Protein AF-A0A1M3N361-F1 (afdb_monomer_lite)

Sequence (65 aa):
MGVCDGKCENGYADCDGISETGCETDTRVDNRNCGSCGNACAPNQVCSAGECLVAPCDSEGPLAK

Foldseek 3Di:
DDDDPLDDPQQFHDQPPDVVCHRVGRLQFDQCAQLHHRNHADVQFTRHSSDTHRNPPPDDDDPPD

Radius of gyration: 15.29 Å; chains: 1; bounding box: 40×18×50 Å

pLDDT: mean 73.23, std 13.72, range [41.53, 89.06]

Structure (mmCIF, N/CA/C/O backbone):
data_AF-A0A1M3N361-F1
#
_entry.id   AF-A0A1M3N361-F1
#
loop_
_atom_site.group_PDB
_atom_site.id
_atom_site.type_symbol
_atom_site.label_atom_id
_atom_site.label_alt_id
_atom_site.label_comp_id
_atom_site.label_asym_id
_atom_site.label_entity_id
_atom_site.label_seq_id
_atom_site.pdbx_PDB_ins_code
_atom_site.Cartn_x
_atom_site.Cartn_y
_atom_site.Cartn_z
_atom_site.occupancy
_atom_site.B_iso_or_equiv
_atom_si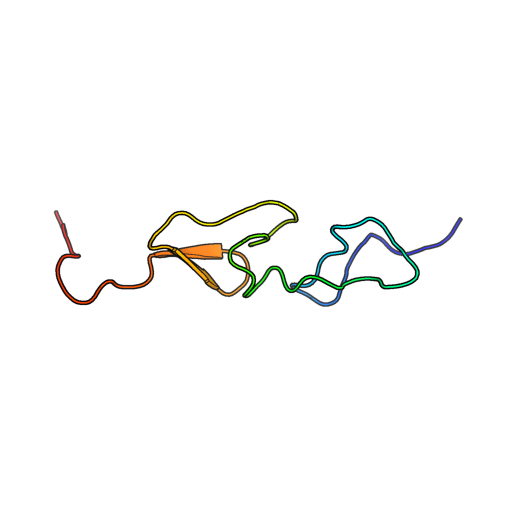te.auth_seq_id
_atom_site.auth_comp_id
_atom_site.auth_asym_id
_atom_site.auth_atom_id
_atom_site.pdbx_PDB_model_num
ATOM 1 N N . MET A 1 1 ? 9.629 -3.385 -28.849 1.00 41.53 1 MET A N 1
ATOM 2 C CA . MET A 1 1 ? 9.656 -2.769 -27.509 1.00 41.53 1 MET A CA 1
ATOM 3 C C . MET A 1 1 ? 8.674 -3.554 -26.650 1.00 41.53 1 MET A C 1
ATOM 5 O O . MET A 1 1 ? 7.521 -3.172 -26.542 1.00 41.53 1 MET A O 1
ATOM 9 N N . GLY A 1 2 ? 9.085 -4.742 -26.195 1.00 53.78 2 GLY A N 1
ATOM 10 C CA . GLY A 1 2 ? 8.427 -5.410 -25.066 1.00 53.78 2 GLY A CA 1
ATOM 11 C C . GLY A 1 2 ? 9.031 -4.812 -23.795 1.00 53.78 2 GLY A C 1
ATOM 12 O O . GLY A 1 2 ? 10.162 -4.345 -23.853 1.00 53.78 2 GLY A O 1
ATOM 13 N N . VAL A 1 3 ? 8.350 -4.764 -22.660 1.00 49.09 3 VAL A N 1
ATOM 14 C CA . VAL A 1 3 ? 7.649 -5.905 -22.075 1.00 49.09 3 VAL A CA 1
ATOM 15 C C . VAL A 1 3 ? 6.571 -5.393 -21.113 1.00 49.09 3 VAL A C 1
ATOM 17 O O . VAL A 1 3 ? 6.790 -4.396 -20.440 1.00 49.09 3 VAL A O 1
ATOM 20 N N . CYS A 1 4 ? 5.424 -6.075 -21.129 1.00 45.31 4 CYS A N 1
ATOM 21 C CA . CYS A 1 4 ? 4.330 -6.097 -20.154 1.00 45.31 4 CYS A CA 1
ATOM 22 C C . CYS A 1 4 ? 4.121 -4.843 -19.287 1.00 45.31 4 CYS A C 1
ATOM 24 O O . CYS A 1 4 ? 4.826 -4.633 -18.307 1.00 45.31 4 CYS A O 1
ATOM 26 N N . ASP A 1 5 ? 3.063 -4.089 -19.616 1.00 48.84 5 ASP A N 1
ATOM 27 C CA . ASP A 1 5 ? 2.135 -3.461 -18.658 1.00 48.84 5 ASP A CA 1
ATOM 28 C C . ASP A 1 5 ? 2.342 -4.079 -17.267 1.00 48.84 5 ASP A C 1
ATOM 30 O O . ASP A 1 5 ? 2.035 -5.260 -17.122 1.00 48.84 5 ASP A O 1
ATOM 34 N N . GLY A 1 6 ? 2.987 -3.350 -16.343 1.00 51.09 6 GLY A N 1
ATOM 35 C CA . GLY A 1 6 ? 3.587 -3.826 -15.084 1.00 51.09 6 GLY A CA 1
ATOM 36 C C . GLY A 1 6 ? 2.608 -4.500 -14.122 1.00 51.09 6 GLY A C 1
ATOM 37 O O . GLY A 1 6 ? 2.341 -4.016 -13.028 1.00 51.09 6 GLY A O 1
ATOM 38 N N . LYS A 1 7 ? 2.047 -5.622 -14.552 1.00 58.00 7 LYS A N 1
ATOM 39 C CA . LYS A 1 7 ? 1.111 -6.472 -13.844 1.00 58.00 7 LYS A CA 1
ATOM 40 C C . LYS A 1 7 ? 1.906 -7.652 -13.351 1.00 58.00 7 LYS A C 1
ATOM 42 O O . LYS A 1 7 ? 1.857 -8.754 -13.891 1.00 58.00 7 LYS A O 1
ATOM 47 N N . CYS A 1 8 ? 2.652 -7.378 -12.301 1.00 65.69 8 CYS A N 1
ATOM 48 C CA . CYS A 1 8 ? 2.857 -8.364 -11.268 1.00 65.69 8 CYS A CA 1
ATOM 49 C C . CYS A 1 8 ? 1.575 -9.168 -11.004 1.00 65.69 8 CYS A C 1
ATOM 51 O O . CYS A 1 8 ? 0.469 -8.648 -11.198 1.00 65.69 8 CYS A O 1
ATOM 53 N N . GLU A 1 9 ? 1.711 -10.439 -10.597 1.00 66.38 9 GLU A N 1
ATOM 54 C CA . GLU A 1 9 ? 0.553 -11.237 -10.172 1.00 66.38 9 GLU A CA 1
ATOM 55 C C . GLU A 1 9 ? -0.327 -10.394 -9.248 1.00 66.38 9 GLU A C 1
ATOM 57 O O . GLU A 1 9 ? 0.204 -9.625 -8.451 1.00 66.38 9 GLU A O 1
ATOM 62 N N . ASN A 1 10 ? -1.655 -10.483 -9.392 1.00 67.62 10 ASN A N 1
ATOM 63 C CA . ASN A 1 10 ? -2.590 -9.587 -8.705 1.00 67.62 10 ASN A CA 1
ATOM 64 C C . ASN A 1 10 ? -2.227 -9.428 -7.221 1.00 67.62 10 ASN A C 1
ATOM 66 O O . ASN A 1 10 ? -2.441 -10.348 -6.421 1.00 67.62 10 ASN A O 1
ATOM 70 N N . GLY A 1 11 ? -1.703 -8.247 -6.879 1.00 69.62 11 GLY A N 1
ATOM 71 C CA . GLY A 1 11 ? -1.267 -7.918 -5.530 1.00 69.62 11 GLY A CA 1
ATOM 72 C C . GLY A 1 11 ? 0.227 -7.986 -5.237 1.00 69.62 11 GLY A C 1
ATOM 73 O O . GLY A 1 11 ? 0.594 -7.845 -4.081 1.00 69.62 11 GLY A O 1
ATOM 74 N N . TYR A 1 12 ? 1.081 -8.179 -6.235 1.00 78.50 12 TYR A N 1
ATOM 75 C CA . TYR A 1 12 ? 2.506 -7.905 -6.109 1.00 78.50 12 TYR A CA 1
ATOM 76 C C . TYR A 1 12 ? 2.866 -6.609 -6.839 1.00 78.50 12 TYR A C 1
ATOM 78 O O . TYR A 1 12 ? 2.139 -6.171 -7.732 1.00 78.50 12 TYR A O 1
ATOM 86 N N . ALA A 1 13 ? 3.975 -5.984 -6.463 1.00 77.44 13 ALA A N 1
ATOM 87 C CA . ALA A 1 13 ? 4.539 -4.835 -7.153 1.00 77.44 13 ALA A CA 1
ATOM 88 C C . ALA A 1 13 ? 6.070 -4.897 -7.147 1.00 77.44 13 ALA A C 1
ATOM 90 O O . ALA A 1 13 ? 6.683 -5.406 -6.208 1.00 77.44 13 ALA A O 1
ATOM 91 N N . ASP A 1 14 ? 6.661 -4.372 -8.216 1.00 78.56 14 ASP A N 1
ATOM 92 C CA . ASP A 1 14 ? 8.090 -4.085 -8.314 1.00 78.56 14 ASP A CA 1
ATOM 93 C C . ASP A 1 14 ? 8.313 -2.675 -7.750 1.00 78.56 14 ASP A C 1
ATOM 95 O O . ASP A 1 14 ? 7.942 -1.674 -8.374 1.00 78.56 14 ASP A O 1
ATOM 99 N N . CYS A 1 15 ? 8.811 -2.604 -6.515 1.00 76.19 15 CYS A N 1
ATOM 100 C CA . CYS A 1 15 ? 8.969 -1.344 -5.786 1.00 76.19 15 CYS A CA 1
ATOM 101 C C . CYS A 1 15 ? 10.375 -0.753 -5.900 1.00 76.19 15 CYS A C 1
ATOM 103 O O . CYS A 1 15 ? 10.583 0.420 -5.589 1.00 76.19 15 CYS A O 1
ATOM 105 N N . ASP A 1 16 ? 11.322 -1.554 -6.362 1.00 75.62 16 ASP A N 1
ATOM 106 C CA . ASP A 1 16 ? 12.740 -1.264 -6.509 1.00 75.62 16 ASP A CA 1
ATOM 107 C C . ASP A 1 16 ? 13.140 -1.030 -7.977 1.00 75.62 16 ASP A C 1
ATOM 109 O O . ASP A 1 16 ? 14.208 -0.476 -8.248 1.00 75.62 16 ASP A O 1
ATOM 113 N N . GLY A 1 17 ? 12.246 -1.332 -8.923 1.00 70.94 17 GLY A N 1
ATOM 114 C CA . GLY A 1 17 ? 12.424 -1.126 -10.360 1.00 70.94 17 GLY A CA 1
ATOM 115 C C . GLY A 1 17 ? 13.420 -2.102 -10.981 1.00 70.94 17 GLY A C 1
ATOM 116 O O . GLY A 1 17 ? 13.940 -1.842 -12.073 1.00 70.94 17 GLY A O 1
ATOM 117 N N . ILE A 1 18 ? 13.735 -3.189 -10.275 1.00 67.94 18 ILE A N 1
ATOM 118 C CA . ILE A 1 18 ? 14.721 -4.175 -10.693 1.00 67.94 18 ILE A CA 1
ATOM 119 C C . ILE A 1 18 ? 13.977 -5.302 -11.398 1.00 67.94 18 ILE A C 1
ATOM 121 O O . ILE A 1 18 ? 13.478 -6.251 -10.803 1.00 67.94 18 ILE A O 1
ATOM 125 N N . SER A 1 19 ? 13.976 -5.238 -12.727 1.00 63.91 19 SER A N 1
ATOM 126 C CA . SER A 1 19 ? 13.292 -6.226 -13.569 1.00 63.91 19 SER A CA 1
ATOM 127 C C . SER A 1 19 ? 13.846 -7.653 -13.428 1.00 63.91 19 SER A C 1
ATOM 129 O O . SER A 1 19 ? 13.196 -8.599 -13.866 1.00 63.91 19 SER A O 1
ATOM 131 N N . GLU A 1 20 ? 15.054 -7.810 -12.872 1.00 64.88 20 GLU A N 1
ATOM 132 C CA . GLU A 1 20 ? 15.688 -9.112 -12.619 1.00 64.88 20 GLU A CA 1
ATOM 133 C C . GLU A 1 20 ? 15.121 -9.833 -11.391 1.00 64.88 20 GLU A C 1
ATOM 135 O O . GLU A 1 20 ? 15.099 -11.063 -11.375 1.00 64.88 20 GLU A O 1
ATOM 140 N N . THR A 1 21 ? 14.677 -9.086 -10.379 1.00 62.06 21 THR A N 1
ATOM 141 C CA . THR A 1 21 ? 14.156 -9.622 -9.114 1.00 62.06 21 THR A CA 1
ATOM 142 C C . THR A 1 21 ? 12.617 -9.561 -9.106 1.00 62.06 21 THR A C 1
A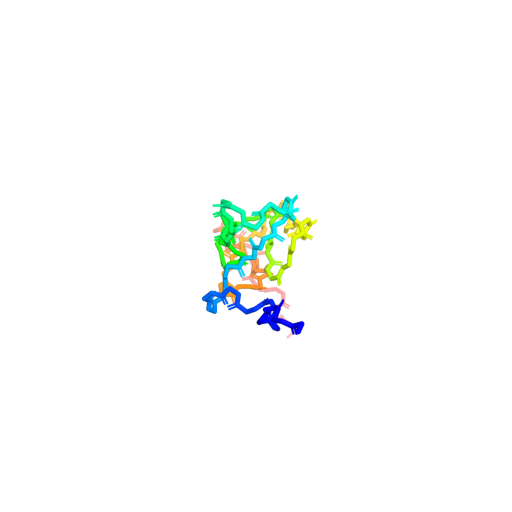TOM 144 O O . THR A 1 21 ? 11.943 -10.511 -8.709 1.00 62.06 21 THR A O 1
ATOM 147 N N . GLY A 1 22 ? 12.047 -8.567 -9.794 1.00 68.38 22 GLY A N 1
ATOM 148 C CA . GLY A 1 22 ? 10.668 -8.571 -10.270 1.00 68.38 22 GLY A CA 1
ATOM 149 C C . GLY A 1 22 ? 9.654 -8.123 -9.219 1.00 68.38 22 GLY A C 1
ATOM 150 O O . GLY A 1 22 ? 9.821 -7.116 -8.546 1.00 68.38 22 GLY A O 1
ATOM 151 N N . CYS A 1 23 ? 8.531 -8.832 -9.132 1.00 71.81 23 CYS A N 1
ATOM 152 C CA . CYS A 1 23 ? 7.381 -8.496 -8.292 1.00 71.81 23 CYS A CA 1
ATOM 153 C C . CYS A 1 23 ? 7.596 -8.938 -6.842 1.00 71.81 23 CYS A C 1
ATOM 155 O O . CYS A 1 23 ? 6.922 -9.833 -6.338 1.00 71.81 23 CYS A O 1
ATOM 157 N N . GLU A 1 24 ? 8.589 -8.330 -6.209 1.00 77.62 24 GLU A N 1
ATOM 158 C CA . GLU A 1 24 ? 9.170 -8.755 -4.933 1.00 77.62 24 GLU A CA 1
ATOM 159 C C . GLU A 1 24 ? 8.246 -8.467 -3.746 1.00 77.62 24 GLU A C 1
ATOM 161 O O . GLU A 1 24 ? 8.293 -9.132 -2.710 1.00 77.62 24 GLU A O 1
ATOM 166 N N . THR A 1 25 ? 7.405 -7.443 -3.894 1.00 80.06 25 THR A N 1
ATOM 167 C CA . THR A 1 25 ? 6.639 -6.865 -2.795 1.00 80.06 25 THR A CA 1
ATOM 168 C C . THR A 1 25 ? 5.176 -7.270 -2.894 1.00 80.06 25 THR A C 1
ATOM 170 O O . THR A 1 25 ? 4.508 -6.908 -3.858 1.00 80.06 25 THR A O 1
ATOM 173 N N . ASP A 1 26 ? 4.649 -7.979 -1.892 1.00 85.12 26 ASP A N 1
ATOM 174 C CA . ASP A 1 26 ? 3.220 -8.316 -1.826 1.00 85.12 26 ASP A CA 1
ATOM 175 C C . ASP A 1 26 ? 2.418 -7.138 -1.261 1.00 85.12 26 ASP A C 1
ATOM 177 O O . ASP A 1 26 ? 2.262 -6.973 -0.049 1.00 85.12 26 ASP A O 1
ATOM 181 N N . THR A 1 27 ? 1.869 -6.320 -2.150 1.00 85.31 27 THR A N 1
ATOM 182 C CA . THR A 1 27 ? 1.069 -5.146 -1.802 1.00 85.31 27 THR A CA 1
ATOM 183 C C . THR A 1 27 ? -0.280 -5.489 -1.176 1.00 85.31 27 THR A C 1
ATOM 185 O O . THR A 1 27 ? -1.004 -4.577 -0.783 1.00 85.31 27 THR A O 1
ATOM 188 N N . ARG A 1 28 ? -0.655 -6.771 -1.046 1.00 84.62 28 ARG A N 1
ATOM 189 C CA . ARG A 1 28 ? -1.907 -7.174 -0.376 1.00 84.62 28 ARG A CA 1
ATOM 190 C C . ARG A 1 28 ? -1.764 -7.376 1.116 1.00 84.62 28 ARG A C 1
ATOM 192 O O . ARG A 1 28 ? -2.781 -7.372 1.807 1.00 84.62 28 ARG A O 1
ATOM 199 N N . VAL A 1 29 ? -0.547 -7.631 1.579 1.00 84.88 29 VAL A N 1
ATOM 200 C CA . VAL A 1 29 ? -0.263 -7.989 2.974 1.00 84.88 29 VAL A CA 1
ATOM 201 C C . VAL A 1 29 ? 0.877 -7.169 3.564 1.00 84.88 29 VAL A C 1
ATOM 203 O O . VAL A 1 29 ? 0.998 -7.082 4.785 1.00 84.88 29 VAL A O 1
ATOM 206 N N . ASP A 1 30 ? 1.699 -6.533 2.729 1.00 86.25 30 ASP A N 1
ATOM 207 C CA . ASP A 1 30 ? 2.758 -5.655 3.197 1.00 86.25 30 ASP A CA 1
ATOM 208 C C . ASP A 1 30 ? 2.176 -4.325 3.689 1.00 86.25 30 ASP A C 1
ATOM 210 O O . ASP A 1 30 ? 1.707 -3.481 2.926 1.00 86.25 30 ASP A O 1
ATOM 214 N N . ASN A 1 31 ? 2.261 -4.111 5.001 1.00 87.56 31 ASN A N 1
ATOM 215 C CA . ASN A 1 31 ? 1.793 -2.894 5.648 1.00 87.56 31 ASN A CA 1
ATOM 216 C C . ASN A 1 31 ? 2.562 -1.632 5.236 1.00 87.56 31 ASN A C 1
ATOM 218 O O . ASN A 1 31 ? 2.108 -0.534 5.538 1.00 87.56 31 ASN A O 1
ATOM 222 N N . ARG A 1 32 ? 3.737 -1.763 4.612 1.00 87.38 32 ARG A N 1
ATOM 223 C CA . ARG A 1 32 ? 4.570 -0.650 4.132 1.00 87.38 32 ARG A CA 1
ATOM 224 C C . ARG A 1 32 ? 4.348 -0.336 2.651 1.00 87.38 32 ARG A C 1
ATOM 226 O O . ARG A 1 32 ? 4.790 0.720 2.205 1.00 87.38 32 ARG A O 1
ATOM 233 N N . ASN A 1 33 ? 3.689 -1.228 1.915 1.00 87.06 33 ASN A N 1
ATOM 234 C CA . ASN A 1 33 ? 3.496 -1.149 0.468 1.00 87.06 33 ASN A CA 1
ATOM 235 C C . ASN A 1 33 ? 2.060 -1.535 0.068 1.00 87.06 33 ASN A C 1
ATOM 237 O O . ASN A 1 33 ? 1.841 -2.207 -0.935 1.00 87.06 33 ASN A O 1
ATOM 241 N N . CYS A 1 34 ? 1.068 -1.159 0.869 1.00 88.75 34 CYS A N 1
ATOM 242 C CA . CYS A 1 34 ? -0.296 -1.635 0.722 1.00 88.75 34 CYS A CA 1
ATOM 243 C C . CYS A 1 34 ? -1.008 -1.023 -0.490 1.00 88.75 34 CYS A C 1
ATOM 245 O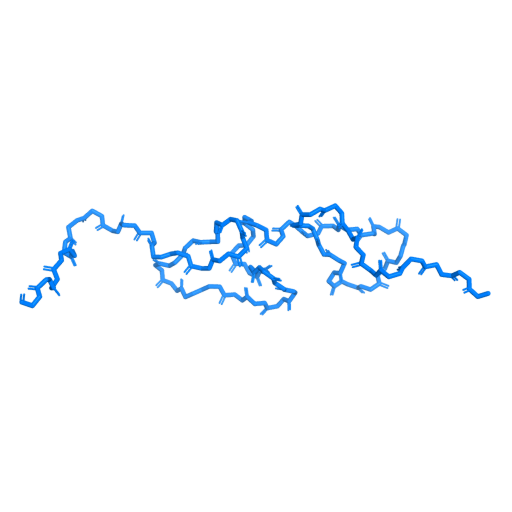 O . CYS A 1 34 ? -1.182 0.191 -0.574 1.00 88.75 34 CYS A O 1
ATOM 247 N N . GLY A 1 35 ? -1.414 -1.844 -1.455 1.00 82.44 35 GLY A N 1
ATOM 248 C CA . GLY A 1 35 ? -2.034 -1.417 -2.715 1.00 82.44 35 GLY A CA 1
ATOM 249 C C . GLY A 1 35 ? -1.080 -0.734 -3.706 1.00 82.44 35 GLY A C 1
ATOM 250 O O . GLY A 1 35 ? -1.332 -0.752 -4.910 1.00 82.44 35 GLY A O 1
ATOM 251 N N . SER A 1 36 ? 0.034 -0.170 -3.236 1.00 81.75 36 SER A N 1
ATOM 252 C CA . SER A 1 36 ? 1.085 0.424 -4.062 1.00 81.75 36 SER A CA 1
ATOM 253 C C . SER A 1 36 ? 2.404 0.563 -3.296 1.00 81.75 36 SER A C 1
ATOM 255 O O . SER A 1 36 ? 2.445 0.623 -2.066 1.00 81.75 36 SER A O 1
ATOM 257 N N . CYS A 1 37 ? 3.507 0.634 -4.038 1.00 82.06 37 CYS A N 1
ATOM 258 C CA . CYS A 1 37 ? 4.843 0.802 -3.476 1.00 82.06 37 CYS A CA 1
ATOM 259 C C . CYS A 1 37 ? 4.969 2.093 -2.660 1.00 82.06 37 CYS A C 1
ATOM 261 O O . CYS A 1 37 ? 4.618 3.175 -3.131 1.00 82.06 37 CYS A O 1
ATOM 263 N N . GLY A 1 38 ? 5.483 1.976 -1.434 1.00 82.94 38 GLY A N 1
ATOM 264 C CA . GLY A 1 38 ? 5.637 3.085 -0.491 1.00 82.94 38 GLY A CA 1
ATOM 265 C C . GLY A 1 38 ? 4.350 3.522 0.218 1.00 82.94 38 GLY A C 1
ATOM 266 O O . GLY A 1 38 ? 4.390 4.481 0.991 1.00 82.94 38 GLY A O 1
ATOM 267 N N . ASN A 1 39 ? 3.220 2.846 -0.012 1.00 86.75 39 ASN A N 1
ATOM 268 C CA . ASN A 1 39 ? 1.970 3.142 0.679 1.00 86.75 39 ASN A CA 1
ATOM 269 C C . ASN A 1 39 ? 1.889 2.403 2.021 1.00 86.75 39 ASN A C 1
ATOM 271 O O . ASN A 1 39 ? 1.394 1.280 2.114 1.00 86.75 39 ASN A O 1
ATOM 275 N N . ALA A 1 40 ? 2.402 3.031 3.075 1.00 88.69 40 ALA A N 1
ATOM 276 C CA . ALA A 1 40 ? 2.353 2.459 4.411 1.00 88.69 40 ALA A CA 1
ATOM 277 C C . ALA A 1 40 ? 1.013 2.745 5.110 1.00 88.69 40 ALA A C 1
ATOM 279 O O . ALA A 1 40 ? 0.601 3.901 5.222 1.00 88.69 40 ALA A O 1
ATOM 280 N N . CYS A 1 41 ? 0.367 1.707 5.641 1.00 87.31 41 CYS A N 1
ATOM 281 C CA . CYS A 1 41 ? -0.846 1.849 6.441 1.00 87.31 41 CYS A CA 1
ATOM 282 C C . CYS A 1 41 ? -0.557 2.501 7.804 1.00 87.31 41 CYS A C 1
ATOM 284 O O . CYS A 1 41 ? 0.545 2.387 8.349 1.00 87.31 41 CYS A O 1
ATOM 286 N N . ALA A 1 42 ? -1.561 3.170 8.381 1.00 88.62 42 ALA A N 1
ATOM 287 C CA . ALA A 1 42 ? -1.434 3.837 9.675 1.00 88.62 42 ALA A CA 1
ATOM 288 C C . ALA A 1 42 ? -1.123 2.844 10.818 1.00 88.62 42 ALA A C 1
ATOM 290 O O . ALA A 1 42 ? -1.464 1.661 10.727 1.00 88.62 42 ALA A O 1
ATOM 291 N N . PRO A 1 43 ? -0.528 3.297 11.939 1.00 79.12 43 PRO A N 1
ATOM 292 C CA . PRO A 1 43 ? -0.472 2.482 13.150 1.00 79.12 43 PRO A CA 1
ATOM 293 C C . PRO A 1 43 ? -1.914 2.167 13.589 1.00 79.12 43 PRO A C 1
ATOM 295 O O . PRO A 1 43 ? -2.704 3.092 13.764 1.00 79.12 43 PRO A O 1
ATOM 298 N N . ASN A 1 44 ? -2.249 0.879 13.740 1.00 81.12 44 ASN A N 1
ATOM 299 C CA . ASN A 1 44 ? -3.604 0.293 13.900 1.00 81.12 44 ASN A CA 1
ATOM 300 C C . ASN A 1 44 ? -4.350 -0.064 12.605 1.00 81.12 44 ASN A C 1
ATOM 302 O O . ASN A 1 44 ? -5.518 -0.450 12.642 1.00 81.12 44 ASN A O 1
ATOM 306 N N . GLN A 1 45 ? -3.685 0.016 11.460 1.00 87.06 45 GLN A N 1
ATOM 307 C CA . GLN A 1 45 ? -4.176 -0.565 10.222 1.00 87.06 45 GLN A CA 1
ATOM 308 C C . GLN A 1 45 ? -3.300 -1.743 9.811 1.00 87.06 45 GLN A C 1
ATOM 310 O O . GLN A 1 45 ? -2.111 -1.793 10.121 1.00 87.06 45 GLN A O 1
ATOM 315 N N . VAL A 1 46 ? -3.925 -2.692 9.130 1.00 87.81 46 VAL A N 1
ATOM 316 C CA . VAL A 1 46 ? -3.290 -3.836 8.491 1.00 87.81 46 VAL A CA 1
ATOM 317 C C . VAL A 1 46 ? -3.599 -3.783 7.010 1.00 87.81 46 VAL A C 1
ATOM 319 O O . VAL A 1 46 ? -4.735 -3.519 6.609 1.00 87.81 46 VAL A O 1
ATOM 322 N N . CYS A 1 47 ? -2.589 -4.049 6.192 1.00 89.06 47 CYS A N 1
ATOM 323 C CA . CYS A 1 47 ? -2.822 -4.250 4.778 1.00 89.06 47 CYS A CA 1
ATOM 324 C C . CYS A 1 47 ? -3.546 -5.577 4.551 1.00 89.06 47 CYS A C 1
ATOM 326 O O . CYS A 1 47 ? -3.060 -6.635 4.954 1.00 89.06 47 CYS A O 1
ATOM 328 N N . SER A 1 48 ? -4.714 -5.519 3.920 1.00 88.38 48 SER A N 1
ATOM 329 C CA . SER A 1 48 ? -5.463 -6.698 3.514 1.00 88.38 48 SER A CA 1
ATOM 330 C C . SER A 1 48 ? -6.039 -6.488 2.123 1.00 88.38 48 SER A C 1
ATOM 332 O O . SER A 1 48 ? -6.729 -5.505 1.869 1.00 88.38 48 SER A O 1
ATOM 334 N N . ALA A 1 49 ? -5.732 -7.408 1.207 1.00 86.56 49 ALA A N 1
ATOM 335 C CA . ALA A 1 49 ? -6.177 -7.366 -0.189 1.00 86.56 49 ALA A CA 1
ATOM 336 C C . ALA A 1 49 ? -5.811 -6.072 -0.954 1.00 86.56 49 ALA A C 1
ATOM 338 O O . ALA A 1 49 ? -6.405 -5.785 -1.988 1.00 86.56 49 ALA A O 1
ATOM 339 N N . GLY A 1 50 ? -4.808 -5.322 -0.486 1.00 84.94 50 GLY A N 1
ATOM 340 C CA . GLY A 1 50 ? -4.374 -4.060 -1.094 1.00 84.94 50 GLY A CA 1
ATOM 341 C C . GLY A 1 50 ? -5.028 -2.822 -0.484 1.00 84.94 50 GLY A C 1
ATOM 342 O O . GLY A 1 50 ? -4.808 -1.716 -0.970 1.00 84.94 50 GLY A O 1
ATOM 343 N N . GLU A 1 51 ? -5.798 -2.992 0.591 1.00 87.00 51 GLU A N 1
ATOM 344 C CA . GLU A 1 51 ? -6.410 -1.906 1.346 1.00 87.00 51 GLU A CA 1
ATOM 345 C C . GLU A 1 51 ? -5.949 -1.908 2.803 1.00 87.00 51 GLU A C 1
ATOM 347 O O . GLU A 1 51 ? -5.835 -2.946 3.456 1.00 87.00 51 GLU A O 1
ATOM 352 N N . CYS A 1 52 ? -5.699 -0.710 3.328 1.00 89.00 52 CYS A N 1
ATOM 353 C CA . CYS A 1 52 ? -5.400 -0.509 4.737 1.00 89.00 52 CYS A CA 1
ATOM 354 C C . CYS A 1 52 ? -6.691 -0.611 5.548 1.00 89.00 52 CYS A C 1
ATOM 356 O O . CYS A 1 52 ? -7.424 0.368 5.713 1.00 89.00 52 CYS A O 1
ATOM 358 N N . LEU A 1 53 ? -6.971 -1.801 6.064 1.00 86.81 53 LEU A N 1
ATOM 359 C CA . LEU A 1 53 ? -8.104 -2.039 6.945 1.00 86.81 53 LEU A CA 1
ATOM 360 C C . LEU A 1 53 ? -7.704 -1.717 8.379 1.00 86.81 53 LEU A C 1
ATOM 362 O O . LEU A 1 53 ? -6.593 -2.017 8.803 1.00 86.81 53 LEU A O 1
ATOM 366 N N . VAL A 1 54 ? -8.605 -1.113 9.150 1.00 81.56 54 VAL A N 1
ATOM 367 C CA . VAL A 1 54 ? -8.389 -0.956 10.592 1.00 81.56 54 VAL A CA 1
ATOM 368 C C . VAL A 1 54 ? -8.367 -2.356 11.189 1.00 81.56 54 VAL A C 1
ATOM 370 O O . VAL A 1 54 ? -9.366 -3.074 11.112 1.00 81.56 54 VAL A O 1
ATOM 373 N N . ALA A 1 55 ? -7.223 -2.758 11.745 1.00 71.69 55 ALA A N 1
ATOM 374 C CA . ALA A 1 55 ? -7.185 -3.973 12.537 1.00 71.69 55 ALA A CA 1
ATOM 375 C C . ALA A 1 55 ? -8.137 -3.728 13.706 1.00 71.69 55 ALA A C 1
ATOM 377 O O . ALA A 1 55 ? -7.968 -2.708 14.382 1.00 71.69 55 ALA A O 1
ATOM 378 N N . PRO A 1 56 ? -9.156 -4.575 13.926 1.00 64.81 56 PRO A N 1
ATOM 379 C CA . PRO A 1 56 ? -10.005 -4.414 15.087 1.00 64.81 56 PRO A CA 1
ATOM 380 C C . PRO A 1 56 ? -9.094 -4.522 16.307 1.00 64.81 56 PRO A C 1
ATOM 382 O O . PRO A 1 56 ? -8.600 -5.595 16.642 1.00 64.81 56 PRO A O 1
ATOM 385 N N . CYS A 1 57 ? -8.806 -3.383 16.930 1.00 58.94 57 CYS A N 1
ATOM 386 C CA . CYS A 1 57 ? -8.306 -3.381 18.280 1.00 58.94 57 CYS A CA 1
ATOM 387 C C . CYS A 1 57 ? -9.469 -3.910 19.113 1.00 58.94 57 CYS A C 1
ATOM 389 O O . CYS A 1 57 ? -10.543 -3.304 19.152 1.00 58.94 57 CYS A O 1
ATOM 391 N N . ASP A 1 58 ? -9.300 -5.092 19.697 1.00 60.12 58 ASP A N 1
ATOM 392 C CA . ASP A 1 58 ? -10.222 -5.579 20.706 1.00 60.12 58 ASP A CA 1
ATOM 393 C C . ASP A 1 58 ? -10.445 -4.461 21.732 1.00 60.12 58 ASP A C 1
ATOM 395 O O . ASP A 1 58 ? -9.531 -4.065 22.457 1.00 60.12 58 ASP A O 1
ATOM 399 N N . SER A 1 59 ? -11.699 -4.006 21.785 1.00 56.78 59 SER A N 1
ATOM 400 C CA . SER A 1 59 ? -12.270 -2.931 22.609 1.00 56.78 59 SER A CA 1
ATOM 401 C C . SER A 1 59 ? -12.203 -1.528 21.988 1.00 56.78 59 SER A C 1
ATOM 403 O O . SER A 1 59 ? -11.146 -0.926 21.875 1.00 56.78 59 SER A O 1
ATOM 405 N N . GLU A 1 60 ? -13.393 -0.983 21.703 1.00 57.91 60 GLU A N 1
ATOM 406 C CA . GLU A 1 60 ? -13.703 0.422 21.362 1.00 57.91 60 GLU A CA 1
ATOM 407 C C . GLU A 1 60 ? -13.831 0.783 19.867 1.00 57.91 60 GLU A C 1
ATOM 409 O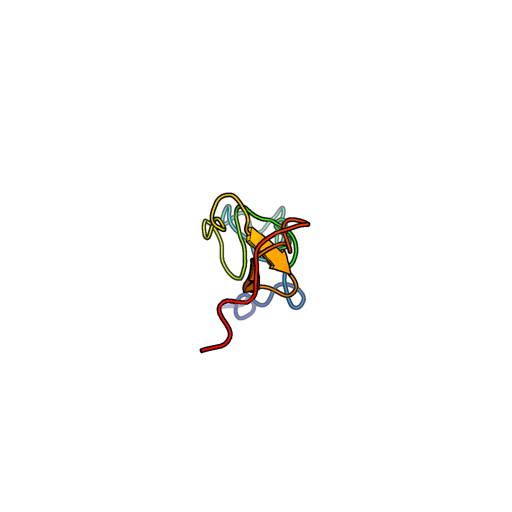 O . GLU A 1 60 ? -13.371 1.818 19.395 1.00 57.91 60 GLU A O 1
ATOM 414 N N . GLY A 1 61 ? -14.598 -0.015 19.122 1.00 59.44 61 GLY A N 1
ATOM 415 C CA . GLY A 1 61 ? -15.343 0.483 17.961 1.00 59.44 61 GLY A CA 1
AT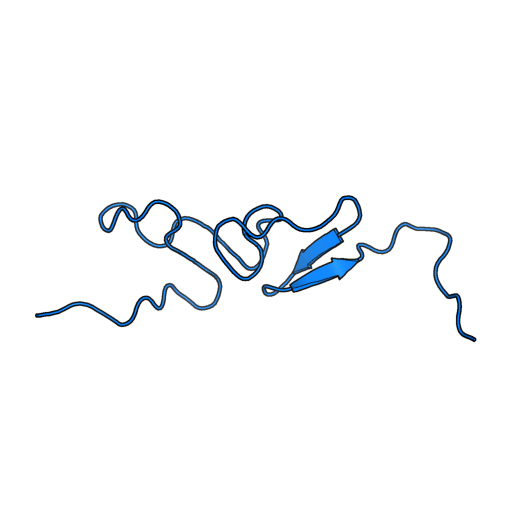OM 416 C C . GLY A 1 61 ? -16.676 -0.254 17.849 1.00 59.44 61 GLY A C 1
ATOM 417 O O . GLY A 1 61 ? -16.684 -1.426 17.487 1.00 59.44 61 GLY A O 1
ATOM 418 N N . PRO A 1 62 ? -17.801 0.393 18.207 1.00 56.69 62 PRO A N 1
ATOM 419 C CA . PRO A 1 62 ? -18.468 1.221 17.212 1.00 56.69 62 PRO A CA 1
ATOM 420 C C . PRO A 1 62 ? -19.012 2.522 17.817 1.00 56.69 62 PRO A C 1
ATOM 422 O O . PRO A 1 62 ? -19.960 2.504 18.599 1.00 56.69 62 PRO A O 1
ATOM 425 N N . LEU A 1 63 ? -18.534 3.679 17.352 1.00 53.50 63 LEU A N 1
ATOM 426 C CA . LEU A 1 63 ? -19.402 4.862 17.314 1.00 53.50 63 LEU A CA 1
ATOM 427 C C . LEU A 1 63 ? -20.343 4.702 16.113 1.00 53.50 63 LEU A C 1
ATOM 429 O O . LEU A 1 63 ? -20.251 5.402 15.107 1.00 53.50 63 LEU A O 1
ATOM 433 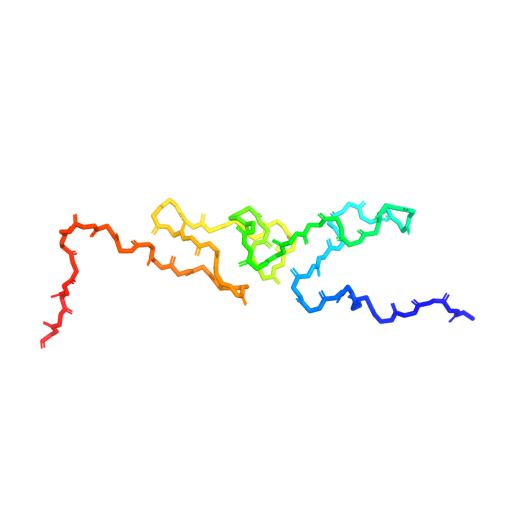N N . ALA A 1 64 ? -21.223 3.704 16.225 1.00 56.28 64 ALA A N 1
ATOM 434 C CA . ALA A 1 64 ? -22.504 3.721 15.551 1.00 56.28 64 ALA A CA 1
ATOM 435 C C . ALA A 1 64 ? -23.257 4.926 16.121 1.00 56.28 64 ALA A C 1
ATOM 437 O O . ALA A 1 64 ? -23.455 5.035 17.331 1.00 56.28 64 ALA A O 1
ATOM 438 N N . LYS A 1 65 ? -23.538 5.872 15.233 1.00 46.81 65 LYS A N 1
ATOM 439 C CA . LYS A 1 65 ? -24.289 7.092 15.503 1.00 46.81 65 LYS A CA 1
ATOM 440 C C . LYS A 1 65 ? -25.701 6.791 16.000 1.00 46.81 65 LYS A C 1
ATOM 442 O O . LYS A 1 65 ? -26.289 5.803 15.508 1.00 46.81 65 LYS A O 1
#

Secondary structure (DSSP, 8-state):
-----S--STTEE-SS--TTT-S-EETTT-TTSSSSTT-PPPTTEEEETTEEEE---SS------